Protein AF-A0A0G4NQ75-F1 (afdb_monomer_lite)

Sequence (91 aa):
MNQLHGRIDIAFSVKGSRSEAVMRFASYRLSHKGMFETTEWSLEMPDGRKIDLLDGTDPFKGIVGGNDLDDYEEEAASAATRGFRQQPKLK

Organism: Verticillium longisporum (NCBI:txid100787)

Foldseek 3Di:
DCPPAQWDWDWDWDDDPVAIWIWTWIWGAHDPPGDIDTPFTWTQGPVRDIDGPPPVDDPCPPVPPPPCPVVVVVVVVVVVVVPPPDDDDDD

InterPro domains:
  IPR014807 Cytochrome c oxidase assembly factor 1 [PF08695] (1-55)
  IPR042432 Cytochrome c oxidase assembly factor 1, fungi [PTHR28523] (1-59)

pLDDT: mean 75.75, std 19.14, range [41.38, 98.12]

Secondary structure (DSSP, 8-state):
--GGGTEEEEEEEEE-SS-EEEEEEEEE-SSTTSPPEEEEEEEE-TTS-EEE---SS-TTTTTSTTSSHHHHHHHHHHHHHTT---PPPP-

Radius of gyration: 22.03 Å; chains: 1; bounding box: 58×28×62 Å

Structure (mmCIF, N/CA/C/O backbone):
data_AF-A0A0G4NQ75-F1
#
_entry.id   AF-A0A0G4NQ75-F1
#
loop_
_atom_site.group_PDB
_atom_site.id
_atom_site.type_symbol
_atom_site.label_atom_id
_atom_site.label_alt_id
_atom_site.label_comp_id
_atom_site.label_asym_id
_atom_site.label_entity_id
_atom_site.label_seq_id
_atom_site.pdbx_PDB_ins_code
_atom_site.Cartn_x
_atom_site.Cartn_y
_atom_site.Cartn_z
_atom_site.occupancy
_atom_site.B_iso_or_equiv
_atom_site.auth_seq_id
_atom_site.auth_comp_id
_atom_site.auth_asym_id
_atom_site.auth_atom_id
_atom_site.pdbx_PDB_model_num
ATOM 1 N N . MET A 1 1 ? 13.313 -4.140 6.229 1.00 45.78 1 MET A N 1
ATOM 2 C CA . MET A 1 1 ? 13.152 -3.037 5.257 1.00 45.78 1 MET A CA 1
ATOM 3 C C . MET A 1 1 ? 14.289 -3.132 4.245 1.00 45.78 1 MET A C 1
ATOM 5 O O . MET A 1 1 ? 15.432 -2.979 4.646 1.00 45.78 1 MET A O 1
ATOM 9 N N . ASN A 1 2 ? 14.015 -3.479 2.984 1.00 47.00 2 ASN A N 1
ATOM 10 C CA . ASN A 1 2 ? 15.041 -3.587 1.935 1.00 47.00 2 ASN A CA 1
ATOM 11 C C . ASN A 1 2 ? 14.863 -2.438 0.931 1.00 47.00 2 ASN A C 1
ATOM 13 O O . ASN A 1 2 ? 14.308 -2.619 -0.149 1.00 47.00 2 ASN A O 1
ATOM 17 N N . GLN A 1 3 ? 15.283 -1.234 1.330 1.00 53.06 3 GLN A N 1
ATOM 18 C CA . GLN A 1 3 ? 15.083 -0.005 0.548 1.00 53.06 3 GLN A CA 1
ATOM 19 C C . GLN A 1 3 ? 15.931 0.039 -0.742 1.00 53.06 3 GLN A C 1
ATOM 21 O O . GLN A 1 3 ? 15.684 0.874 -1.608 1.00 53.06 3 GLN A O 1
ATOM 26 N N . LEU A 1 4 ? 16.901 -0.871 -0.910 1.00 58.47 4 LEU A N 1
ATOM 27 C CA . LEU A 1 4 ? 17.897 -0.801 -1.984 1.00 58.47 4 LEU A CA 1
ATOM 28 C C . LEU A 1 4 ? 17.374 -1.267 -3.358 1.00 58.47 4 LEU A C 1
ATOM 30 O O . LEU A 1 4 ? 17.955 -0.918 -4.379 1.00 58.47 4 LEU A O 1
ATOM 34 N N . HIS A 1 5 ? 16.260 -2.005 -3.413 1.00 69.94 5 HIS A N 1
ATOM 35 C CA . HIS A 1 5 ? 15.805 -2.678 -4.642 1.00 69.94 5 HIS A CA 1
ATOM 36 C C . HIS A 1 5 ? 14.469 -2.172 -5.197 1.00 69.94 5 HIS A C 1
ATOM 38 O O . HIS A 1 5 ? 13.813 -2.889 -5.948 1.00 69.94 5 HIS A O 1
ATOM 44 N N . GLY A 1 6 ? 14.038 -0.965 -4.815 1.00 83.75 6 GLY A N 1
ATOM 45 C CA . GLY A 1 6 ? 12.797 -0.396 -5.345 1.00 83.75 6 GLY A CA 1
ATOM 46 C C . GLY A 1 6 ? 11.550 -1.193 -4.958 1.00 83.75 6 GLY A C 1
ATOM 47 O O . GLY A 1 6 ? 10.580 -1.179 -5.699 1.00 83.75 6 GLY A O 1
ATOM 48 N N . ARG A 1 7 ? 11.574 -1.903 -3.824 1.00 90.69 7 ARG A N 1
ATOM 49 C CA . ARG A 1 7 ? 10.409 -2.584 -3.250 1.00 90.69 7 ARG A CA 1
ATOM 50 C C . ARG A 1 7 ? 10.036 -1.932 -1.931 1.00 90.69 7 ARG A C 1
ATOM 52 O O . ARG A 1 7 ? 10.893 -1.742 -1.066 1.00 90.69 7 ARG A O 1
ATOM 59 N N . ILE A 1 8 ? 8.759 -1.625 -1.784 1.00 91.44 8 ILE A N 1
ATOM 60 C CA . ILE A 1 8 ? 8.156 -1.131 -0.556 1.00 91.44 8 ILE A CA 1
ATOM 61 C C . ILE A 1 8 ? 7.188 -2.212 -0.096 1.00 91.44 8 ILE A C 1
ATOM 63 O O . ILE A 1 8 ? 6.338 -2.653 -0.857 1.00 91.44 8 ILE A O 1
ATOM 67 N N . ASP A 1 9 ? 7.356 -2.658 1.141 1.00 93.62 9 ASP A N 1
ATOM 68 C CA . ASP A 1 9 ? 6.422 -3.532 1.841 1.00 93.62 9 ASP A CA 1
ATOM 69 C C . ASP A 1 9 ? 6.439 -3.078 3.298 1.00 93.62 9 ASP A C 1
ATOM 71 O O . ASP A 1 9 ? 7.436 -3.259 4.011 1.00 93.62 9 ASP A O 1
ATOM 75 N N . ILE A 1 10 ? 5.392 -2.357 3.682 1.00 94.19 10 ILE A N 1
ATOM 76 C CA . ILE A 1 10 ? 5.281 -1.712 4.984 1.00 94.19 10 ILE A CA 1
ATOM 77 C C . ILE A 1 10 ? 3.899 -1.974 5.575 1.00 94.19 10 ILE A C 1
ATOM 79 O O . ILE A 1 10 ? 2.900 -2.051 4.857 1.00 94.19 10 ILE A O 1
ATOM 83 N N . ALA A 1 11 ? 3.854 -2.086 6.899 1.00 96.44 11 ALA A N 1
ATOM 84 C CA . ALA A 1 11 ? 2.618 -2.220 7.647 1.00 96.44 11 ALA A CA 1
ATOM 85 C C . ALA A 1 11 ? 2.685 -1.411 8.943 1.00 96.44 11 ALA A C 1
ATOM 87 O O . ALA A 1 11 ? 3.711 -1.423 9.627 1.00 96.44 11 ALA A O 1
ATOM 88 N N . PHE A 1 12 ? 1.595 -0.723 9.281 1.00 96.44 12 PHE A N 1
ATOM 89 C CA . PHE A 1 12 ? 1.496 0.086 10.497 1.00 96.44 12 PHE A CA 1
ATOM 90 C C . PHE A 1 12 ? 0.082 0.044 11.067 1.00 96.44 12 PHE A C 1
ATOM 92 O O . PHE A 1 12 ? -0.897 0.070 10.322 1.00 96.44 12 PHE A O 1
ATOM 99 N N . S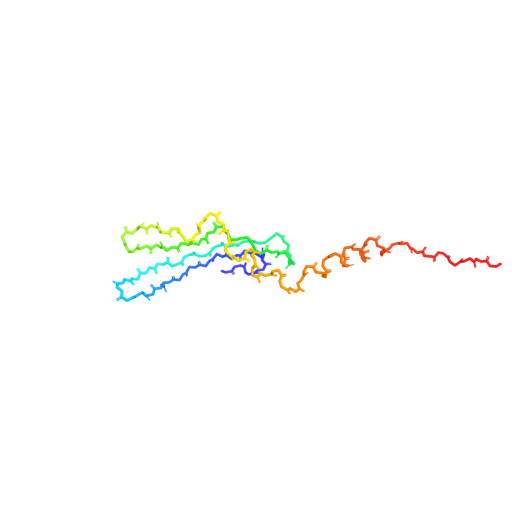ER A 1 13 ? -0.032 0.043 12.393 1.00 96.75 13 SER A N 1
ATOM 100 C CA . SER A 1 13 ? -1.319 0.218 13.064 1.00 96.75 13 SER A CA 1
ATOM 101 C C . SER A 1 13 ? -1.819 1.651 12.883 1.00 96.75 13 SER A C 1
ATOM 103 O O . SER A 1 13 ? -1.096 2.615 13.139 1.00 96.75 13 SER A O 1
ATOM 105 N N . VAL A 1 14 ? -3.073 1.793 12.472 1.00 96.12 14 VAL A N 1
ATOM 106 C CA . VAL A 1 14 ? -3.775 3.066 12.325 1.00 96.12 14 VAL A CA 1
ATOM 107 C C . VAL A 1 14 ? -4.947 3.113 13.295 1.00 96.12 14 VAL A C 1
ATOM 109 O O . VAL A 1 14 ? -5.688 2.144 13.453 1.00 96.12 14 VAL A O 1
ATOM 112 N N . LYS A 1 15 ? -5.128 4.257 13.957 1.00 96.69 15 LYS A N 1
ATOM 113 C CA . LYS A 1 15 ? -6.218 4.478 14.910 1.00 96.69 15 LYS A CA 1
ATOM 114 C C . LYS A 1 15 ? -7.268 5.399 14.301 1.00 96.69 15 LYS A C 1
ATOM 116 O O . LYS A 1 15 ? -6.978 6.549 13.985 1.00 96.69 15 LYS A O 1
ATOM 121 N N . GLY A 1 16 ? -8.491 4.900 14.171 1.00 93.12 16 GLY A N 1
ATOM 122 C CA . GLY A 1 16 ? -9.673 5.684 13.829 1.00 93.12 16 GLY A CA 1
ATOM 123 C C . GLY A 1 16 ? -10.432 6.165 15.069 1.00 93.12 16 GLY A C 1
ATOM 124 O O . GLY A 1 16 ? -10.067 5.888 16.211 1.00 93.12 16 GLY A O 1
ATOM 125 N N . SER A 1 17 ? -11.541 6.872 14.846 1.00 95.06 17 SER A N 1
ATOM 126 C CA . SER A 1 17 ? -12.412 7.369 15.923 1.00 95.06 17 SER A CA 1
ATOM 127 C C . SER A 1 17 ? -13.250 6.275 16.594 1.00 95.06 17 SER A C 1
ATOM 129 O O . SER A 1 17 ? -13.674 6.443 17.733 1.00 95.06 17 SER A O 1
ATOM 131 N N . ARG A 1 18 ? -13.504 5.166 15.887 1.00 91.94 18 ARG A N 1
ATOM 132 C CA . ARG A 1 18 ? -14.355 4.053 16.349 1.00 91.94 18 ARG A CA 1
ATOM 133 C C . ARG A 1 18 ? -13.619 2.724 16.492 1.00 91.94 18 ARG A C 1
ATOM 135 O O . ARG A 1 18 ? -14.120 1.831 17.162 1.00 91.94 18 ARG A O 1
ATOM 142 N N . SER A 1 19 ? -12.489 2.563 15.814 1.00 94.19 19 SER A N 1
ATOM 143 C CA . SER A 1 19 ? -11.750 1.304 15.749 1.00 94.19 19 SER A CA 1
ATOM 144 C C . SER A 1 19 ? -10.306 1.564 15.322 1.00 94.19 19 SER A C 1
ATOM 146 O O . SER A 1 19 ? -9.970 2.679 14.921 1.00 94.19 19 SER A O 1
ATOM 148 N N . GLU A 1 20 ? -9.473 0.539 15.400 1.00 96.69 20 GLU A N 1
ATOM 149 C CA . GLU A 1 20 ? -8.110 0.505 14.876 1.00 96.69 20 GLU A CA 1
ATOM 150 C C . GLU A 1 20 ? -8.007 -0.551 13.775 1.00 96.69 20 GLU A C 1
ATOM 152 O O . GLU A 1 20 ? -8.854 -1.434 13.680 1.00 96.69 20 GLU A O 1
ATOM 157 N N . ALA A 1 21 ? -6.993 -0.440 12.929 1.00 97.56 21 ALA A N 1
ATOM 158 C CA . ALA A 1 21 ? -6.717 -1.397 11.865 1.00 97.56 21 ALA A CA 1
ATOM 159 C C . ALA A 1 21 ? -5.211 -1.455 11.601 1.00 97.56 21 ALA A C 1
ATOM 161 O O . ALA A 1 21 ? -4.470 -0.557 12.002 1.00 97.56 21 ALA A O 1
ATOM 162 N N . VAL A 1 22 ? -4.748 -2.482 10.898 1.00 98.12 22 VAL A N 1
ATOM 163 C CA . VAL A 1 22 ? -3.388 -2.522 10.352 1.00 98.12 22 VAL A CA 1
ATOM 164 C C . VAL A 1 22 ? -3.454 -2.125 8.885 1.00 98.12 22 VAL A C 1
ATOM 166 O O . VAL A 1 22 ? -4.094 -2.796 8.082 1.00 98.12 22 VAL A O 1
ATOM 169 N N . MET A 1 23 ? -2.803 -1.021 8.530 1.00 97.00 23 MET A N 1
ATOM 170 C CA . MET A 1 23 ? -2.641 -0.611 7.140 1.00 97.00 23 MET A CA 1
ATOM 171 C C . MET A 1 23 ? -1.432 -1.312 6.545 1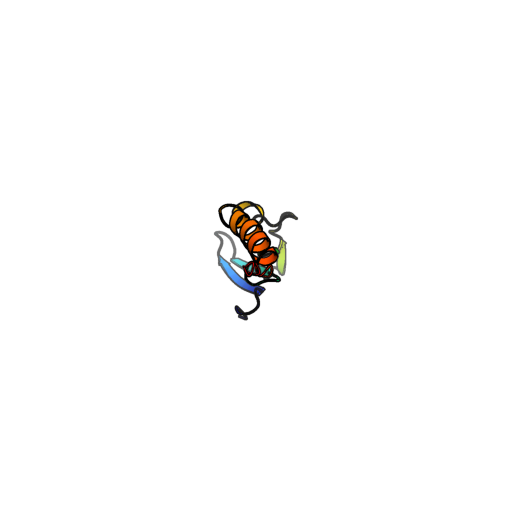.00 97.00 23 MET A C 1
ATOM 173 O O . MET A 1 23 ? -0.351 -1.251 7.130 1.00 97.00 23 MET A O 1
ATOM 177 N N . ARG A 1 24 ? -1.613 -1.936 5.380 1.00 96.38 24 ARG A N 1
ATOM 178 C CA . ARG A 1 24 ? -0.540 -2.524 4.579 1.00 96.38 24 ARG A CA 1
ATOM 179 C C . ARG A 1 24 ? -0.450 -1.810 3.239 1.00 96.38 24 ARG A C 1
ATOM 181 O O . ARG A 1 24 ? -1.458 -1.646 2.551 1.00 96.38 24 ARG A O 1
ATOM 188 N N . PHE A 1 25 ? 0.768 -1.425 2.878 1.00 94.81 25 PHE A N 1
ATOM 189 C CA . PHE A 1 25 ? 1.088 -0.828 1.590 1.00 94.81 25 PHE A CA 1
ATOM 190 C C . PHE A 1 25 ? 2.267 -1.571 0.968 1.00 94.81 25 PHE A C 1
ATOM 192 O O . PHE A 1 25 ? 3.328 -1.698 1.591 1.00 94.81 25 PHE A O 1
ATOM 199 N N . ALA A 1 26 ? 2.081 -2.043 -0.263 1.00 93.25 26 ALA A N 1
ATOM 200 C CA . ALA A 1 26 ? 3.136 -2.666 -1.041 1.00 93.25 26 ALA A CA 1
ATOM 201 C C . ALA A 1 26 ? 3.206 -2.079 -2.451 1.00 93.25 26 ALA A C 1
ATOM 203 O O . ALA A 1 26 ? 2.192 -1.931 -3.137 1.00 93.25 26 ALA A O 1
ATOM 204 N N . SER A 1 27 ? 4.424 -1.775 -2.887 1.00 92.19 27 SER A N 1
ATOM 205 C CA . SER A 1 27 ? 4.704 -1.293 -4.235 1.00 92.19 27 SER A CA 1
ATOM 206 C C . SER A 1 27 ? 6.087 -1.726 -4.709 1.00 92.19 27 SER A C 1
ATOM 208 O O . SER A 1 27 ? 6.960 -2.097 -3.914 1.00 92.19 27 SER A O 1
ATOM 210 N N . TYR A 1 28 ? 6.312 -1.684 -6.019 1.00 91.00 28 TYR A N 1
ATOM 211 C CA . TYR A 1 28 ? 7.619 -1.985 -6.596 1.00 91.00 28 TYR A CA 1
ATOM 212 C C . T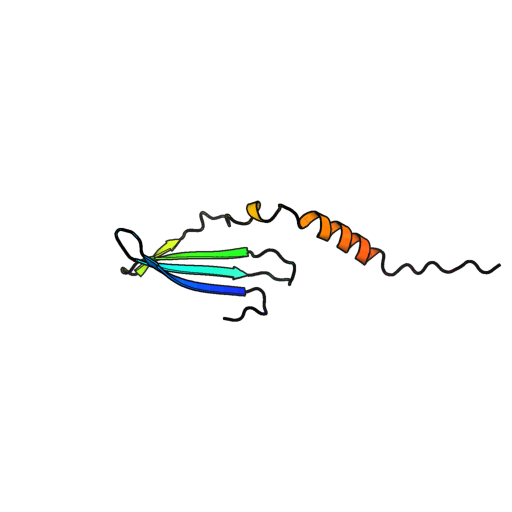YR A 1 28 ? 7.929 -1.121 -7.819 1.00 91.00 28 TYR A C 1
ATOM 214 O O . TYR A 1 28 ? 7.029 -0.633 -8.488 1.00 91.00 28 TYR A O 1
ATOM 222 N N . ARG A 1 29 ? 9.213 -0.958 -8.136 1.00 88.38 29 ARG A N 1
ATOM 223 C CA . ARG A 1 29 ? 9.705 -0.421 -9.411 1.00 88.38 29 ARG A CA 1
ATOM 224 C C . ARG A 1 29 ? 10.805 -1.326 -9.957 1.00 88.38 29 ARG A C 1
ATOM 226 O O . ARG A 1 29 ? 11.573 -1.906 -9.190 1.00 88.38 29 ARG A O 1
ATOM 233 N N . LEU A 1 30 ? 10.898 -1.435 -11.281 1.00 84.31 30 LEU A N 1
ATOM 234 C CA . LEU A 1 30 ? 11.887 -2.299 -11.943 1.00 84.31 30 LEU A CA 1
ATOM 235 C C . LEU A 1 30 ? 13.244 -1.619 -12.164 1.00 84.31 30 LEU A C 1
ATOM 237 O O . LEU A 1 30 ? 14.263 -2.300 -12.250 1.00 84.31 30 LEU A O 1
ATOM 241 N N . SER A 1 31 ? 13.278 -0.289 -12.242 1.00 83.19 31 SER A N 1
ATOM 242 C CA . SER A 1 31 ? 14.507 0.482 -12.446 1.00 83.19 31 SER A CA 1
ATOM 243 C C . SER A 1 31 ? 14.672 1.551 -11.368 1.00 83.19 31 SER A C 1
ATOM 245 O O . SER A 1 31 ? 13.715 1.943 -10.704 1.00 83.19 31 SER A O 1
ATOM 247 N N . HIS A 1 32 ? 15.900 2.041 -11.175 1.00 79.88 32 HIS A N 1
ATOM 248 C CA . HIS A 1 32 ? 16.178 3.099 -10.194 1.00 79.88 32 HIS A CA 1
ATOM 249 C C . HIS A 1 32 ? 15.407 4.395 -10.469 1.00 79.88 32 HIS A C 1
ATOM 251 O O . HIS A 1 32 ? 15.018 5.066 -9.517 1.00 79.88 32 HIS A O 1
ATOM 257 N N . LYS A 1 33 ? 15.179 4.703 -11.750 1.00 80.50 33 LYS A N 1
ATOM 258 C CA . LYS A 1 33 ? 14.406 5.852 -12.230 1.00 80.50 33 LYS A CA 1
ATOM 259 C C . LYS A 1 33 ? 12.941 5.497 -12.566 1.00 80.50 33 LYS A C 1
ATOM 261 O O . LYS A 1 33 ? 12.194 6.318 -13.067 1.00 80.50 33 LYS A O 1
ATOM 266 N N . GLY A 1 34 ? 12.525 4.251 -12.350 1.00 78.12 34 GLY A N 1
ATOM 267 C CA . GLY A 1 34 ? 11.196 3.785 -12.732 1.00 78.12 34 GLY A CA 1
ATOM 268 C C . GLY A 1 34 ? 10.119 4.252 -11.761 1.00 78.12 34 GLY A C 1
ATOM 269 O O . GLY A 1 34 ? 10.365 4.393 -10.561 1.00 78.12 34 GLY A O 1
ATOM 270 N N . MET A 1 35 ? 8.906 4.410 -12.280 1.00 83.19 35 MET A N 1
ATOM 271 C CA . MET A 1 35 ? 7.721 4.645 -11.465 1.00 83.19 35 MET A CA 1
ATOM 272 C C . MET A 1 35 ? 7.423 3.441 -10.572 1.00 83.19 35 MET A C 1
ATOM 274 O O . MET A 1 35 ? 7.598 2.292 -10.985 1.00 83.19 35 MET A O 1
ATOM 278 N N . PHE A 1 36 ? 6.981 3.710 -9.343 1.00 86.88 36 PHE A N 1
ATOM 279 C CA . PHE A 1 36 ? 6.434 2.667 -8.486 1.00 86.88 36 PHE A CA 1
ATOM 280 C C . PHE A 1 36 ? 5.047 2.263 -8.977 1.00 86.88 36 PHE A C 1
ATOM 282 O O . PHE A 1 36 ? 4.236 3.113 -9.334 1.00 86.88 36 PHE A O 1
ATOM 289 N N . GLU A 1 37 ? 4.784 0.966 -8.945 1.00 87.62 37 GLU A N 1
ATOM 290 C CA . GLU A 1 37 ? 3.471 0.374 -9.135 1.00 87.62 37 GLU A CA 1
ATOM 291 C C . GLU A 1 37 ? 2.973 -0.146 -7.789 1.00 87.62 37 GLU A C 1
ATOM 293 O O . GLU A 1 37 ? 3.628 -0.984 -7.157 1.00 87.62 37 GLU A O 1
ATOM 298 N N . THR A 1 38 ? 1.831 0.369 -7.338 1.00 91.44 38 THR A N 1
ATOM 299 C CA . THR A 1 38 ? 1.173 -0.102 -6.119 1.00 91.44 38 THR A CA 1
ATOM 300 C C . THR A 1 38 ? 0.485 -1.434 -6.389 1.00 91.44 38 THR A C 1
ATOM 302 O O . THR A 1 38 ? -0.410 -1.525 -7.225 1.00 91.44 38 THR A O 1
ATOM 305 N N . THR A 1 39 ? 0.898 -2.472 -5.664 1.00 92.25 39 THR A N 1
ATOM 306 C CA . THR A 1 39 ? 0.336 -3.827 -5.777 1.00 92.25 39 THR A CA 1
ATOM 307 C C . THR A 1 39 ? -0.625 -4.157 -4.649 1.00 92.25 39 THR A C 1
ATOM 309 O O . THR A 1 39 ? -1.439 -5.063 -4.784 1.00 92.25 39 THR A O 1
ATOM 312 N N . GLU A 1 40 ? -0.510 -3.464 -3.517 1.00 94.06 40 GLU A N 1
ATOM 313 C CA . GLU A 1 40 ? -1.403 -3.659 -2.385 1.00 94.06 40 GLU A CA 1
ATOM 314 C C . GLU A 1 40 ? -1.578 -2.357 -1.618 1.00 94.06 40 GLU A C 1
ATOM 316 O O . GLU A 1 40 ? -0.601 -1.706 -1.239 1.00 94.06 40 GLU A O 1
ATOM 321 N N . TRP A 1 41 ? -2.829 -2.033 -1.320 1.00 95.00 41 TRP A N 1
ATOM 322 C CA . TRP A 1 41 ? -3.163 -1.051 -0.310 1.00 95.00 41 TRP A CA 1
ATOM 323 C C . TRP A 1 41 ? -4.414 -1.522 0.415 1.00 95.00 41 TRP A C 1
ATOM 325 O O . TRP A 1 41 ? -5.484 -1.587 -0.174 1.00 95.00 41 TRP A O 1
ATOM 335 N N . SER A 1 42 ? -4.287 -1.905 1.682 1.00 95.56 42 SER A N 1
ATOM 336 C CA . SER A 1 42 ? -5.416 -2.469 2.422 1.00 95.56 42 SER A CA 1
ATOM 337 C C . SER A 1 42 ? -5.402 -2.116 3.903 1.00 95.56 42 SER A C 1
ATOM 339 O O . SER A 1 42 ? -4.371 -1.733 4.462 1.00 95.56 42 SER A O 1
ATOM 341 N N . LEU A 1 43 ? -6.570 -2.250 4.530 1.00 96.56 43 LEU A N 1
ATOM 342 C CA . LEU A 1 43 ? -6.756 -2.210 5.976 1.00 96.56 43 LEU A CA 1
ATOM 343 C C . LEU A 1 43 ? -7.218 -3.578 6.464 1.00 96.56 43 LEU A C 1
ATOM 345 O O . LEU A 1 43 ? -8.242 -4.088 6.016 1.00 96.56 43 LEU A O 1
ATOM 349 N N . GLU A 1 44 ? -6.493 -4.148 7.414 1.00 97.75 44 GLU A N 1
ATOM 350 C CA . GLU A 1 44 ? -6.920 -5.328 8.155 1.00 97.75 44 GLU A CA 1
ATOM 351 C C . GLU A 1 44 ? -7.562 -4.895 9.473 1.00 97.75 44 GLU A C 1
ATOM 353 O O . GLU A 1 44 ? -6.939 -4.236 10.309 1.00 97.75 44 GLU A O 1
ATOM 358 N N . MET A 1 45 ? -8.839 -5.228 9.627 1.00 96.69 45 MET A N 1
ATOM 359 C CA . MET A 1 45 ? -9.630 -4.937 10.817 1.00 96.69 45 MET A CA 1
ATOM 360 C C . MET A 1 45 ? -9.347 -5.970 11.927 1.00 96.69 45 MET A C 1
ATOM 362 O O . MET A 1 45 ? -8.907 -7.081 11.631 1.00 96.69 45 MET A O 1
ATOM 366 N N . PRO A 1 46 ? -9.659 -5.677 13.206 1.00 95.69 46 PRO A N 1
ATOM 367 C CA . PRO A 1 46 ? -9.401 -6.602 14.317 1.00 95.69 46 PRO A CA 1
ATOM 368 C C . PRO A 1 46 ? -10.194 -7.916 14.244 1.00 95.69 46 PRO A C 1
ATOM 370 O O . PRO A 1 46 ? -9.832 -8.896 14.886 1.00 95.69 46 PRO A O 1
ATOM 373 N N . ASP A 1 47 ? -11.283 -7.938 13.471 1.00 94.94 47 ASP A N 1
ATOM 374 C CA . ASP A 1 47 ? -12.087 -9.130 13.180 1.00 94.94 47 ASP A CA 1
ATOM 375 C C . ASP A 1 47 ? -11.498 -9.992 12.043 1.00 94.94 47 ASP A C 1
ATOM 377 O O . ASP A 1 47 ? -12.101 -10.990 11.650 1.00 94.94 47 ASP A O 1
ATOM 381 N N . GLY A 1 48 ? -10.331 -9.614 11.507 1.00 94.19 48 GLY A N 1
ATOM 382 C CA . GLY A 1 48 ? -9.664 -10.276 10.386 1.00 94.19 48 GLY A CA 1
ATOM 383 C C . GLY A 1 48 ? -10.228 -9.894 9.017 1.00 94.19 48 GLY A C 1
ATOM 384 O O . GLY A 1 48 ? -9.767 -10.402 7.992 1.00 94.19 48 GLY A O 1
ATOM 385 N N . ARG A 1 49 ? -11.223 -8.997 8.951 1.00 95.38 49 ARG A N 1
ATOM 386 C CA . ARG A 1 49 ? -11.742 -8.516 7.671 1.00 95.38 49 ARG A CA 1
ATOM 387 C C . ARG A 1 49 ? -10.720 -7.599 7.012 1.00 95.38 49 ARG A C 1
ATOM 389 O O . ARG A 1 49 ? -10.349 -6.563 7.560 1.00 95.38 49 ARG A O 1
ATOM 396 N N . LYS A 1 50 ? -10.339 -7.945 5.786 1.00 95.38 50 LYS A N 1
ATOM 397 C CA . LYS A 1 50 ? -9.474 -7.124 4.943 1.00 95.38 50 LYS A CA 1
ATOM 398 C C . LYS A 1 50 ? -10.308 -6.236 4.026 1.00 95.38 50 LYS A C 1
ATOM 400 O O . LYS A 1 50 ? -11.196 -6.719 3.327 1.00 95.38 50 LYS A O 1
ATOM 405 N N . ILE A 1 51 ? -10.020 -4.943 4.045 1.00 93.88 51 ILE A N 1
ATOM 406 C CA . ILE A 1 51 ? -10.621 -3.929 3.183 1.00 93.88 51 ILE A CA 1
ATOM 407 C C . ILE A 1 51 ? -9.552 -3.525 2.175 1.00 93.88 51 ILE A C 1
ATOM 409 O O . ILE A 1 51 ? -8.516 -2.993 2.570 1.00 93.88 51 ILE A O 1
ATOM 413 N N . ASP A 1 52 ? -9.792 -3.800 0.898 1.00 93.12 52 ASP A N 1
ATOM 414 C CA . ASP A 1 52 ? -8.945 -3.297 -0.181 1.00 93.12 52 ASP A CA 1
ATOM 415 C C . ASP A 1 52 ? -9.265 -1.819 -0.423 1.00 93.12 52 ASP A C 1
ATOM 417 O O . ASP A 1 52 ? -10.433 -1.437 -0.504 1.00 93.12 52 ASP A O 1
ATOM 421 N N . LEU A 1 53 ? -8.226 -0.991 -0.461 1.00 90.69 53 LEU A N 1
ATOM 422 C CA . LEU A 1 53 ? -8.311 0.440 -0.740 1.00 90.69 53 LEU A CA 1
ATOM 423 C C . LEU A 1 53 ? -7.897 0.766 -2.181 1.00 90.69 53 LEU A C 1
ATOM 425 O O . LEU A 1 53 ? -7.980 1.923 -2.591 1.00 90.69 53 LEU A O 1
ATOM 429 N N . LEU A 1 54 ? -7.438 -0.225 -2.951 1.00 88.25 54 LEU A N 1
ATOM 430 C CA . LEU A 1 54 ? -7.236 -0.080 -4.385 1.00 88.25 54 LEU A CA 1
ATOM 431 C C . LEU A 1 54 ? -8.580 -0.267 -5.095 1.00 88.25 54 LEU A C 1
ATOM 433 O O . LEU A 1 54 ? -9.055 -1.387 -5.265 1.00 88.25 54 LEU A O 1
ATOM 437 N N . ASP A 1 55 ? -9.164 0.823 -5.592 1.00 71.94 55 ASP A N 1
ATOM 438 C CA . ASP A 1 55 ? -10.364 0.805 -6.451 1.00 71.94 55 ASP A CA 1
ATOM 439 C C . ASP A 1 55 ? -10.039 0.304 -7.882 1.00 71.94 55 ASP A C 1
ATOM 441 O O . ASP A 1 55 ? -10.396 0.908 -8.894 1.00 71.94 55 ASP A O 1
ATOM 445 N N . GLY A 1 56 ? -9.269 -0.783 -7.996 1.00 69.12 56 GLY A N 1
ATOM 446 C CA . GLY A 1 56 ? -8.835 -1.396 -9.257 1.00 69.12 56 GLY A CA 1
ATOM 447 C C . GLY A 1 56 ? -7.792 -0.604 -10.060 1.00 69.12 56 GLY A C 1
ATOM 448 O O . GLY A 1 56 ? -7.242 -1.133 -11.023 1.00 69.12 56 GLY A O 1
ATOM 449 N N . THR A 1 57 ? -7.485 0.640 -9.681 1.00 71.81 57 THR A N 1
ATOM 450 C CA . THR A 1 57 ? -6.441 1.472 -10.301 1.00 71.81 57 THR A CA 1
ATOM 451 C C . THR A 1 57 ? -5.592 2.138 -9.228 1.00 71.81 57 THR A C 1
ATOM 453 O O . THR A 1 57 ? -6.121 2.661 -8.254 1.00 71.81 57 THR A O 1
ATOM 456 N N . ASP A 1 58 ? -4.273 2.145 -9.422 1.00 72.94 58 ASP A N 1
ATOM 457 C CA . ASP A 1 58 ? -3.344 2.856 -8.545 1.00 72.94 58 ASP A CA 1
ATOM 458 C C . ASP A 1 58 ? -3.600 4.380 -8.613 1.00 72.94 58 ASP A C 1
ATOM 460 O O . ASP A 1 58 ? -3.364 4.991 -9.667 1.00 72.94 58 ASP A O 1
ATOM 464 N N . PRO A 1 59 ? -4.061 5.011 -7.515 1.00 70.81 59 PRO A N 1
ATOM 465 C CA . PRO A 1 59 ? -4.412 6.430 -7.491 1.00 70.81 59 PRO A CA 1
ATOM 466 C C . PRO A 1 59 ? -3.196 7.353 -7.658 1.00 70.81 59 PRO A C 1
ATOM 468 O O . PRO A 1 59 ? -3.359 8.539 -7.950 1.00 70.81 59 PRO A O 1
ATOM 471 N N . PHE A 1 60 ? -1.972 6.835 -7.521 1.00 70.31 60 PHE A N 1
ATOM 472 C CA . PHE A 1 60 ? -0.744 7.614 -7.675 1.00 70.31 60 PHE A CA 1
ATOM 473 C C . PHE A 1 60 ? -0.229 7.678 -9.116 1.00 70.31 60 PHE A C 1
ATOM 475 O O . PHE A 1 60 ? 0.647 8.498 -9.402 1.00 70.31 60 PHE A O 1
ATOM 482 N N . LYS A 1 61 ? -0.803 6.908 -10.055 1.00 70.00 61 LYS A N 1
ATOM 483 C CA . LYS A 1 61 ? -0.393 6.925 -11.475 1.00 70.00 61 LYS A CA 1
ATOM 484 C C . LYS A 1 61 ? -0.475 8.312 -12.125 1.00 70.00 61 LYS A C 1
ATOM 486 O O . LYS A 1 61 ? 0.333 8.609 -12.996 1.00 70.00 61 LYS A O 1
ATOM 491 N N . GLY A 1 62 ? -1.418 9.162 -11.709 1.00 64.88 62 GLY A N 1
ATOM 492 C CA . GLY A 1 62 ? -1.611 10.505 -12.278 1.00 64.88 62 GLY A CA 1
ATOM 493 C C . GLY A 1 62 ? -0.906 11.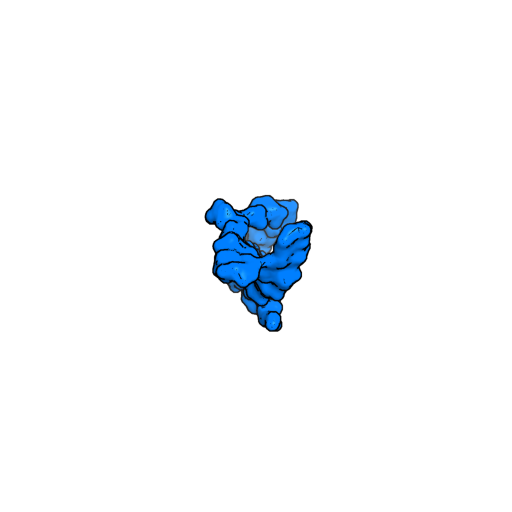645 -11.535 1.00 64.88 62 GLY A C 1
ATOM 494 O O . GLY A 1 62 ? -0.797 12.740 -12.076 1.00 64.88 62 GLY A O 1
ATOM 495 N N . ILE A 1 63 ? -0.432 11.415 -10.305 1.00 65.62 63 ILE A N 1
ATOM 496 C CA . ILE A 1 63 ? 0.093 12.482 -9.431 1.00 65.62 63 ILE A CA 1
ATOM 497 C C . ILE A 1 63 ? 1.581 12.754 -9.700 1.00 65.62 63 ILE A C 1
ATOM 499 O O . ILE A 1 63 ? 2.052 13.867 -9.492 1.00 65.62 63 ILE A O 1
ATOM 503 N N . VAL A 1 64 ? 2.325 11.762 -10.199 1.00 56.66 64 VAL A N 1
ATOM 504 C CA . VAL A 1 64 ? 3.790 11.859 -10.352 1.00 56.66 64 VAL A CA 1
ATOM 505 C C . VAL A 1 64 ? 4.232 12.285 -11.766 1.00 56.66 64 VAL A C 1
ATOM 507 O O . VAL A 1 64 ? 5.411 12.496 -12.011 1.00 56.66 64 VAL A O 1
ATOM 510 N N . GLY A 1 65 ? 3.301 12.510 -12.700 1.00 50.44 65 GLY A N 1
ATOM 511 C CA . GLY A 1 65 ? 3.606 12.957 -14.071 1.00 50.44 65 GLY A CA 1
ATOM 512 C C . GLY A 1 65 ? 3.981 14.440 -14.218 1.00 50.44 65 GLY A C 1
ATOM 513 O O . GLY A 1 65 ? 3.960 14.956 -15.328 1.00 50.44 65 GLY A O 1
ATOM 514 N N . GLY A 1 66 ? 4.261 15.144 -13.117 1.00 44.66 66 GLY A N 1
ATOM 515 C CA . GLY A 1 66 ? 4.338 16.606 -13.094 1.00 44.66 66 GLY A CA 1
ATOM 516 C C . GLY A 1 66 ? 5.669 17.244 -13.493 1.00 44.66 66 GLY A C 1
ATOM 517 O O . GLY A 1 66 ? 5.661 18.451 -13.692 1.00 44.66 66 GLY A O 1
ATOM 518 N N . ASN A 1 67 ? 6.793 16.517 -13.582 1.00 46.78 67 ASN A N 1
ATOM 519 C CA . ASN A 1 67 ? 8.060 17.157 -13.986 1.00 46.78 67 ASN A CA 1
ATOM 520 C C . ASN A 1 67 ? 9.212 16.236 -14.443 1.00 46.78 67 ASN A C 1
ATOM 522 O O . ASN A 1 67 ? 10.287 16.756 -14.715 1.00 46.78 67 ASN A O 1
ATOM 526 N N . ASP A 1 68 ? 9.036 14.911 -14.518 1.00 50.66 68 ASP A N 1
ATOM 527 C CA . ASP A 1 68 ? 10.153 13.996 -14.827 1.00 50.66 68 ASP A CA 1
ATOM 528 C C . ASP A 1 68 ? 10.043 13.317 -16.203 1.00 50.66 68 ASP A C 1
ATOM 530 O O . ASP A 1 68 ? 10.987 12.661 -16.623 1.00 50.66 68 ASP A O 1
ATOM 534 N N . LEU A 1 69 ? 8.913 13.429 -16.918 1.00 51.06 69 LEU A N 1
ATOM 535 C CA . LEU A 1 69 ? 8.724 12.735 -18.203 1.00 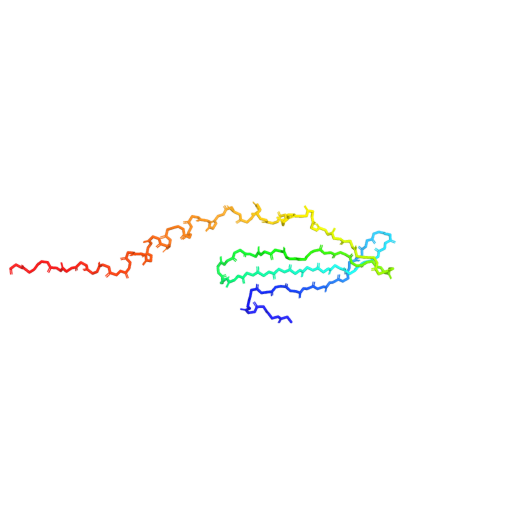51.06 69 LEU A CA 1
ATOM 536 C C . LEU A 1 69 ? 9.547 13.336 -19.353 1.00 51.06 69 LEU A C 1
ATOM 538 O O . LEU A 1 69 ? 9.963 12.587 -20.235 1.00 51.06 69 LEU A O 1
ATOM 542 N N . ASP A 1 70 ? 9.842 14.635 -19.301 1.00 49.97 70 ASP A N 1
ATOM 543 C CA . ASP A 1 70 ? 10.624 15.321 -20.338 1.00 49.97 70 ASP A CA 1
ATOM 544 C C . ASP A 1 70 ? 12.110 14.897 -20.309 1.00 49.97 70 ASP A C 1
ATOM 546 O O . ASP A 1 70 ? 12.739 14.727 -21.355 1.00 49.97 70 ASP A O 1
ATOM 550 N N . ASP A 1 71 ? 12.648 14.586 -19.124 1.00 50.88 71 ASP A N 1
ATOM 551 C CA . ASP A 1 71 ? 14.046 14.165 -18.955 1.00 50.88 71 ASP A CA 1
ATOM 552 C C . ASP A 1 71 ? 14.322 12.756 -19.524 1.00 50.88 71 ASP A C 1
ATOM 554 O O . ASP A 1 71 ? 15.450 12.455 -19.926 1.00 50.88 71 ASP A O 1
ATOM 558 N N . TYR A 1 72 ? 13.319 11.868 -19.604 1.00 53.81 72 TYR A N 1
ATOM 559 C CA . TYR A 1 72 ? 13.515 10.509 -20.137 1.00 53.81 72 TYR A CA 1
ATOM 560 C C . TYR A 1 72 ? 13.620 10.470 -21.660 1.00 53.81 72 TYR A C 1
ATOM 562 O O . TYR A 1 72 ? 14.425 9.696 -22.190 1.00 53.81 72 TYR A O 1
ATOM 570 N N . GLU A 1 73 ? 12.824 11.272 -22.369 1.00 53.91 73 GLU A N 1
ATOM 571 C CA . GLU A 1 73 ? 12.888 11.338 -23.832 1.00 53.91 73 GLU A CA 1
ATOM 572 C C . GLU A 1 73 ? 14.185 12.013 -24.293 1.00 53.91 73 GLU A C 1
ATOM 574 O O . GLU A 1 73 ? 14.853 11.515 -25.207 1.00 53.91 73 GLU A O 1
ATOM 579 N N . GL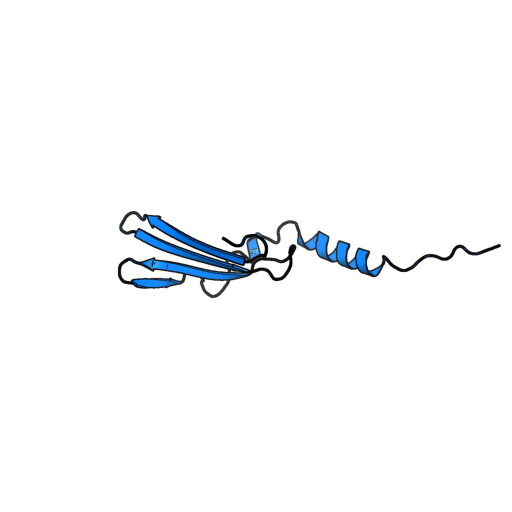U A 1 74 ? 14.607 13.079 -23.607 1.00 52.84 74 GLU A N 1
ATOM 580 C CA . GLU A 1 74 ? 15.838 13.800 -23.933 1.00 52.84 74 GLU A CA 1
ATOM 581 C C . GLU A 1 74 ? 17.097 12.979 -23.593 1.00 52.84 74 GLU A C 1
ATOM 583 O O . GLU A 1 74 ? 18.042 12.910 -24.391 1.00 52.84 74 GLU A O 1
ATOM 588 N N . GLU A 1 75 ? 17.107 12.246 -22.472 1.00 53.16 75 GLU A N 1
ATOM 589 C CA . GLU A 1 75 ? 18.243 11.396 -22.106 1.00 53.16 75 GLU A CA 1
ATOM 590 C C . GLU A 1 75 ? 18.340 10.137 -22.991 1.00 53.16 75 GLU A C 1
ATOM 592 O O . GLU A 1 75 ? 19.451 9.764 -23.385 1.00 53.16 75 GLU A O 1
ATOM 597 N N . ALA A 1 76 ? 17.214 9.538 -23.407 1.00 57.62 76 ALA A N 1
ATOM 598 C CA . ALA A 1 76 ? 17.192 8.448 -24.390 1.00 57.62 76 ALA A CA 1
ATOM 599 C C . ALA A 1 76 ? 17.689 8.902 -25.778 1.00 57.62 76 ALA A C 1
ATOM 601 O O . ALA A 1 76 ? 18.486 8.198 -26.412 1.00 57.62 76 ALA A O 1
ATOM 602 N N . ALA A 1 77 ? 17.302 10.102 -26.224 1.00 59.12 77 ALA A N 1
ATOM 603 C CA . ALA A 1 77 ? 17.817 10.709 -27.454 1.00 59.12 77 ALA A CA 1
ATOM 604 C C . ALA A 1 77 ? 19.326 11.025 -27.359 1.00 59.12 77 ALA A C 1
ATOM 606 O O . ALA A 1 77 ? 20.091 10.785 -28.305 1.00 59.12 77 ALA A O 1
ATOM 607 N N . SER A 1 78 ? 19.792 11.487 -26.192 1.00 57.88 78 SER A N 1
ATOM 608 C CA . SER A 1 78 ? 21.217 11.738 -25.932 1.00 57.88 78 SER A CA 1
ATOM 609 C C . SER A 1 78 ? 22.049 10.444 -25.896 1.00 57.88 78 SER A C 1
ATOM 611 O O . SER A 1 78 ? 23.182 10.412 -26.389 1.00 57.88 78 SER A O 1
ATOM 613 N N . ALA A 1 79 ? 21.480 9.352 -25.371 1.00 59.88 79 ALA A N 1
ATOM 614 C CA . ALA A 1 79 ? 22.115 8.039 -25.303 1.00 59.88 79 ALA A CA 1
ATOM 615 C C . ALA A 1 79 ? 22.246 7.394 -26.691 1.00 59.88 79 ALA A C 1
ATOM 617 O O . ALA A 1 79 ? 23.281 6.793 -26.982 1.00 59.88 79 ALA A O 1
ATOM 618 N N . ALA A 1 80 ? 21.261 7.590 -27.575 1.00 60.12 80 ALA A N 1
ATOM 619 C CA . ALA A 1 80 ? 21.315 7.123 -28.962 1.00 60.12 80 ALA A CA 1
ATOM 620 C C . ALA A 1 80 ? 22.428 7.805 -29.788 1.00 60.12 80 ALA A C 1
ATOM 622 O O . ALA A 1 80 ? 22.956 7.213 -30.730 1.00 60.12 80 ALA A O 1
ATOM 623 N N . THR A 1 81 ? 22.827 9.028 -29.417 1.00 59.16 81 THR A N 1
ATOM 624 C CA . THR A 1 81 ? 23.788 9.843 -30.189 1.00 59.16 81 THR A CA 1
ATOM 625 C C . THR A 1 81 ? 25.220 9.802 -29.620 1.00 59.16 81 THR A C 1
ATOM 627 O O . THR A 1 81 ? 26.177 10.210 -30.285 1.00 59.16 81 THR A O 1
ATOM 630 N N . ARG A 1 82 ? 25.423 9.233 -28.421 1.00 53.44 82 ARG A N 1
ATOM 631 C CA . ARG A 1 82 ? 26.729 9.067 -27.741 1.00 53.44 82 ARG A CA 1
ATOM 632 C C . ARG A 1 82 ? 27.589 7.933 -28.335 1.00 53.44 82 ARG A C 1
ATOM 634 O O . ARG A 1 82 ? 28.053 7.039 -27.635 1.00 53.44 82 ARG A O 1
ATOM 641 N N . GLY A 1 83 ? 27.843 7.979 -29.641 1.00 50.94 83 GLY A N 1
ATOM 642 C CA . GLY A 1 83 ? 28.679 6.983 -30.327 1.00 50.94 83 GLY A CA 1
ATOM 643 C C . GLY A 1 83 ? 29.135 7.356 -31.737 1.00 50.94 83 GLY A C 1
ATOM 644 O O . GLY A 1 83 ? 30.131 6.814 -32.219 1.00 50.94 83 GLY A O 1
ATOM 645 N N . PHE A 1 84 ? 28.485 8.323 -32.389 1.00 52.44 84 PHE A N 1
ATOM 646 C CA . PHE A 1 84 ? 28.920 8.816 -33.695 1.00 52.44 84 PHE A CA 1
ATOM 647 C C . PHE A 1 84 ? 30.098 9.787 -33.534 1.00 52.44 84 PHE A C 1
ATOM 649 O O . PHE A 1 84 ? 29.945 11.006 -33.516 1.00 52.44 84 PHE A O 1
ATOM 656 N N . ARG A 1 85 ? 31.312 9.237 -33.398 1.00 56.69 85 ARG A N 1
ATOM 657 C CA . ARG A 1 85 ? 32.561 10.001 -33.530 1.00 56.69 85 ARG A CA 1
ATOM 658 C C . ARG A 1 85 ? 32.599 10.653 -34.915 1.00 56.69 85 ARG A C 1
ATOM 660 O O . ARG A 1 85 ? 32.806 9.969 -35.915 1.00 56.69 85 ARG A O 1
ATOM 667 N N . GLN A 1 86 ? 32.447 11.975 -34.969 1.00 59.81 86 GLN A N 1
ATOM 668 C CA . GLN A 1 86 ? 32.829 12.764 -36.138 1.00 59.81 86 GLN A CA 1
ATOM 669 C C . GLN A 1 86 ? 34.330 12.556 -36.389 1.00 59.81 86 GLN A C 1
ATOM 671 O O . GLN A 1 86 ? 35.166 12.963 -35.582 1.00 59.81 86 GLN A O 1
ATOM 676 N N . GLN A 1 87 ? 34.684 11.887 -37.487 1.00 45.22 87 GLN A N 1
ATOM 677 C CA . GLN A 1 87 ? 36.065 11.869 -37.962 1.00 45.22 87 GLN A CA 1
ATOM 678 C C . GLN A 1 87 ? 36.420 13.266 -38.497 1.00 45.22 87 GLN A C 1
ATOM 680 O O . GLN A 1 87 ? 35.667 13.801 -39.317 1.00 45.22 87 GLN A O 1
ATOM 685 N N . PRO A 1 88 ? 37.542 13.881 -38.084 1.00 46.62 88 PRO A N 1
ATOM 686 C CA . PRO A 1 88 ? 38.001 15.109 -38.718 1.00 46.62 88 PRO A CA 1
ATOM 687 C C . PRO A 1 88 ? 38.478 14.794 -40.143 1.00 46.62 88 PRO A C 1
ATOM 689 O O . PRO A 1 88 ? 39.249 13.859 -40.360 1.00 46.62 88 PRO A O 1
ATOM 692 N N . LYS A 1 89 ? 38.013 15.575 -41.126 1.00 50.03 89 LYS A N 1
ATOM 693 C CA . LYS A 1 89 ? 38.507 15.508 -42.509 1.00 50.03 89 LYS A CA 1
ATOM 694 C C . LYS A 1 89 ? 39.978 15.934 -42.529 1.00 50.03 89 LYS A C 1
ATOM 696 O O . LYS A 1 89 ? 40.280 17.080 -42.198 1.00 50.03 89 LYS A O 1
ATOM 701 N N . LEU A 1 90 ? 40.873 15.024 -42.912 1.00 41.38 90 LEU A N 1
ATOM 702 C CA . LEU A 1 90 ? 42.272 15.352 -43.187 1.00 41.38 90 LEU A CA 1
ATOM 703 C C . LEU A 1 90 ? 42.346 16.147 -44.504 1.00 41.38 90 LEU A C 1
ATOM 705 O O . LEU A 1 90 ? 41.705 15.759 -45.482 1.00 41.38 90 LEU A O 1
ATOM 709 N N . LYS A 1 91 ? 43.071 17.271 -44.490 1.00 46.25 91 LYS A N 1
ATOM 710 C CA . LYS A 1 91 ? 43.448 18.042 -45.685 1.00 46.25 91 LYS A CA 1
ATOM 711 C C . LYS A 1 91 ? 44.606 17.378 -46.414 1.00 46.25 91 LYS A C 1
ATOM 713 O O . LYS A 1 91 ? 45.459 16.795 -45.710 1.00 46.25 91 LYS A O 1
#